Protein AF-A0A7C5ZLD1-F1 (afdb_monomer_lite)

pLDDT: mean 73.66, std 18.39, range [42.44, 95.56]

Str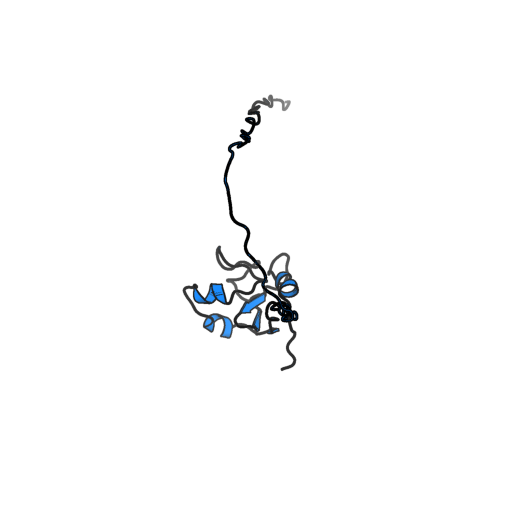ucture (mmCIF, N/CA/C/O backbone):
data_AF-A0A7C5ZLD1-F1
#
_entry.id   AF-A0A7C5ZLD1-F1
#
loop_
_atom_site.group_PDB
_atom_site.id
_atom_site.type_symbol
_atom_site.label_atom_id
_atom_site.label_alt_id
_atom_site.label_comp_id
_atom_site.label_asym_id
_atom_site.label_entity_id
_atom_site.label_seq_id
_atom_site.pdbx_PDB_ins_code
_atom_site.Cartn_x
_atom_site.Cartn_y
_atom_site.Cartn_z
_atom_site.occupancy
_atom_site.B_iso_or_equiv
_atom_site.auth_seq_id
_atom_site.auth_comp_id
_atom_site.auth_asym_id
_atom_site.auth_atom_id
_atom_site.pdbx_PDB_model_num
ATOM 1 N N . MET A 1 1 ? -21.144 -7.301 1.358 1.00 45.62 1 MET A N 1
ATOM 2 C CA . MET A 1 1 ? -20.015 -7.165 2.298 1.00 45.62 1 MET A CA 1
ATOM 3 C C . MET A 1 1 ? -19.941 -5.700 2.676 1.00 45.62 1 MET A C 1
ATOM 5 O O . MET A 1 1 ? -19.750 -4.887 1.787 1.00 45.62 1 MET A O 1
ATOM 9 N N . SER A 1 2 ? -20.190 -5.343 3.935 1.00 51.41 2 SER A N 1
ATOM 10 C CA . SER A 1 2 ? -19.986 -3.967 4.409 1.00 51.41 2 SER A CA 1
ATOM 11 C C . SER A 1 2 ? -18.504 -3.794 4.746 1.00 51.41 2 SER A C 1
ATOM 13 O O . SER A 1 2 ? -18.117 -3.870 5.908 1.00 51.41 2 SER A O 1
ATOM 15 N N . GLY A 1 3 ? -17.671 -3.699 3.707 1.00 73.75 3 GLY A N 1
ATOM 16 C CA . GLY A 1 3 ? -16.255 -3.352 3.824 1.00 73.75 3 GLY A CA 1
ATOM 17 C C . GLY A 1 3 ? -16.089 -1.841 3.985 1.00 73.75 3 GLY A C 1
ATOM 18 O O . GLY A 1 3 ? -16.940 -1.074 3.533 1.00 73.75 3 GLY A O 1
ATOM 19 N N . ARG A 1 4 ? -15.019 -1.404 4.658 1.00 90.81 4 ARG A N 1
ATOM 20 C CA . ARG A 1 4 ? -14.637 0.016 4.653 1.00 90.81 4 ARG A CA 1
ATOM 21 C C . ARG A 1 4 ? -14.160 0.389 3.251 1.00 90.81 4 ARG A C 1
ATOM 23 O O . ARG A 1 4 ? -13.476 -0.405 2.614 1.00 90.81 4 ARG A O 1
ATOM 30 N N . VAL A 1 5 ? -14.527 1.576 2.788 1.00 92.62 5 VAL A N 1
ATOM 31 C CA . VAL A 1 5 ? -14.004 2.140 1.541 1.00 92.62 5 VAL A CA 1
ATOM 32 C C . VAL A 1 5 ? -12.892 3.101 1.918 1.00 92.62 5 VAL A C 1
ATOM 34 O O . VAL A 1 5 ? -13.115 3.980 2.744 1.00 92.62 5 VAL A O 1
ATOM 37 N N . PHE A 1 6 ? -11.718 2.905 1.333 1.00 92.88 6 PHE A N 1
ATOM 38 C CA . PHE A 1 6 ? -10.546 3.741 1.546 1.00 92.88 6 PHE A CA 1
ATOM 39 C C . PHE A 1 6 ? -10.345 4.640 0.337 1.00 92.88 6 PHE A C 1
ATOM 41 O O . PHE A 1 6 ? -10.340 4.164 -0.798 1.00 92.88 6 PHE A O 1
ATOM 48 N N . THR A 1 7 ? -10.114 5.926 0.567 1.00 93.19 7 THR A N 1
ATOM 49 C CA . THR A 1 7 ? -9.597 6.811 -0.482 1.00 93.19 7 THR A CA 1
ATOM 50 C C . THR A 1 7 ? -8.090 6.596 -0.644 1.00 93.19 7 THR A C 1
ATOM 52 O O . THR A 1 7 ? -7.435 6.007 0.218 1.00 93.19 7 THR A O 1
ATOM 55 N N . VAL A 1 8 ? -7.496 7.101 -1.728 1.00 90.75 8 VAL A N 1
ATOM 56 C CA . VAL A 1 8 ? -6.031 7.057 -1.893 1.00 90.75 8 VAL A CA 1
ATOM 57 C C . VAL A 1 8 ? -5.319 7.856 -0.794 1.00 90.75 8 VAL A C 1
ATOM 59 O O . VAL A 1 8 ? -4.294 7.414 -0.280 1.00 90.75 8 VAL A O 1
ATOM 62 N N . ASP A 1 9 ? -5.885 8.991 -0.383 1.00 91.38 9 ASP A N 1
ATOM 63 C CA . ASP A 1 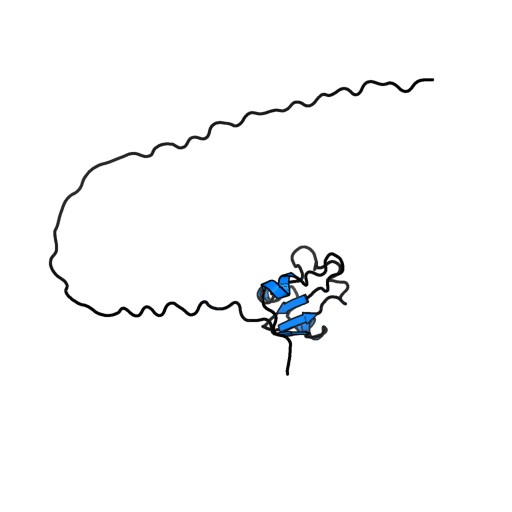9 ? -5.332 9.812 0.699 1.00 91.38 9 ASP A CA 1
ATOM 64 C C . ASP A 1 9 ? -5.426 9.120 2.059 1.00 91.38 9 ASP A C 1
ATOM 66 O O . ASP A 1 9 ? -4.523 9.242 2.888 1.00 91.38 9 ASP A O 1
ATOM 70 N N . GLU A 1 10 ? -6.501 8.370 2.292 1.00 92.56 10 GLU A N 1
ATOM 71 C CA . GLU A 1 10 ? -6.636 7.551 3.489 1.00 92.56 10 GLU A CA 1
ATOM 72 C C . GLU A 1 10 ? -5.648 6.379 3.460 1.00 92.56 10 GLU A C 1
ATOM 74 O O . GLU A 1 10 ? -4.950 6.144 4.445 1.00 92.56 10 GLU A O 1
ATOM 79 N N . LEU A 1 11 ? -5.520 5.692 2.320 1.00 93.69 11 LEU A N 1
ATOM 80 C CA . LEU A 1 11 ? -4.578 4.588 2.150 1.00 93.69 11 LEU A CA 1
ATOM 81 C C . LEU A 1 11 ? -3.134 5.029 2.438 1.00 93.69 11 LEU A C 1
ATOM 83 O O . LEU A 1 11 ? -2.422 4.313 3.139 1.00 93.69 11 LEU A O 1
ATOM 87 N N . ASN A 1 12 ? -2.730 6.227 1.998 1.00 92.94 12 ASN A N 1
ATOM 88 C CA . ASN A 1 12 ? -1.393 6.793 2.229 1.00 92.94 12 ASN A CA 1
ATOM 89 C C . ASN A 1 12 ? -1.003 6.900 3.717 1.00 92.94 12 ASN A C 1
ATOM 91 O O . ASN A 1 12 ? 0.186 6.958 4.025 1.00 92.94 12 ASN A O 1
ATOM 95 N N . GLN A 1 13 ? -1.967 6.923 4.643 1.00 93.12 13 GLN A N 1
ATOM 96 C CA . GLN A 1 13 ? -1.697 6.980 6.086 1.00 93.12 13 GLN A CA 1
ATOM 97 C C . GLN A 1 13 ? -1.285 5.620 6.668 1.00 93.12 13 GLN A C 1
ATOM 99 O O . GLN A 1 13 ? -0.693 5.559 7.745 1.00 93.12 13 GLN A O 1
ATOM 104 N N . TYR A 1 14 ? -1.570 4.529 5.958 1.00 94.19 14 TYR A N 1
ATOM 105 C CA . TYR A 1 14 ? -1.240 3.161 6.357 1.00 94.19 14 TYR A CA 1
ATOM 106 C C . TYR A 1 14 ? 0.064 2.710 5.699 1.00 94.19 14 TYR A C 1
ATOM 108 O O . TYR A 1 14 ? 0.135 1.706 4.983 1.00 94.19 14 TYR A O 1
ATOM 116 N N . ASP A 1 15 ? 1.113 3.492 5.930 1.00 92.38 15 ASP A N 1
ATOM 117 C CA . ASP A 1 15 ? 2.415 3.316 5.303 1.00 92.38 15 ASP A CA 1
ATOM 118 C C . ASP A 1 15 ? 3.334 2.349 6.056 1.00 92.38 15 ASP A C 1
ATOM 120 O O . ASP A 1 15 ? 4.458 2.145 5.618 1.00 92.38 15 ASP A O 1
ATOM 124 N N . GLY A 1 16 ? 2.906 1.751 7.173 1.00 90.62 16 GLY A N 1
ATOM 125 C CA . GLY A 1 16 ? 3.729 0.833 7.966 1.00 90.62 16 GLY A CA 1
ATOM 126 C C . GLY A 1 16 ? 4.879 1.482 8.748 1.00 90.62 16 GLY A C 1
ATOM 127 O O . GLY A 1 16 ? 5.720 0.761 9.299 1.00 90.62 16 GLY A O 1
ATOM 128 N N . ARG A 1 17 ? 4.973 2.819 8.777 1.00 88.31 17 ARG A N 1
ATOM 129 C CA . ARG A 1 17 ? 6.024 3.573 9.479 1.00 88.31 17 ARG A CA 1
ATOM 130 C C . ARG A 1 17 ? 5.518 4.077 10.821 1.00 88.31 17 ARG A C 1
ATOM 132 O O . ARG A 1 17 ? 4.325 4.162 11.067 1.00 88.31 17 ARG A O 1
ATOM 139 N N . ASN A 1 18 ? 6.440 4.401 11.727 1.00 86.19 18 ASN A N 1
ATOM 140 C CA . ASN A 1 18 ? 6.118 4.967 13.047 1.00 86.19 18 ASN A CA 1
ATOM 141 C C . ASN A 1 18 ? 5.110 4.136 13.875 1.00 86.19 18 ASN A C 1
ATOM 143 O O . ASN A 1 18 ? 4.407 4.678 14.721 1.00 86.19 18 ASN A O 1
ATOM 147 N N . GLY A 1 19 ? 5.040 2.820 13.641 1.00 83.31 19 GLY A N 1
ATOM 148 C CA . GLY A 1 19 ? 4.084 1.929 14.306 1.00 83.31 19 GLY A CA 1
ATOM 149 C C . GLY A 1 19 ? 2.693 1.877 13.665 1.00 83.31 19 GLY A C 1
ATOM 150 O O . GLY A 1 19 ? 1.831 1.173 14.186 1.00 83.31 19 GLY A O 1
ATOM 151 N N . ALA A 1 20 ? 2.469 2.573 12.546 1.00 88.75 20 ALA A N 1
ATOM 152 C CA . ALA A 1 20 ? 1.257 2.441 11.746 1.00 88.75 20 ALA A CA 1
ATOM 153 C C . ALA A 1 20 ? 1.159 1.050 11.099 1.00 88.75 20 ALA A C 1
ATOM 155 O O . ALA A 1 20 ? 2.162 0.366 10.878 1.00 88.75 20 ALA A O 1
ATOM 156 N N . SER A 1 21 ? -0.068 0.638 10.776 1.00 93.19 21 SER A N 1
ATOM 157 C CA . SER A 1 21 ? -0.313 -0.550 9.952 1.00 93.19 21 SER A CA 1
ATOM 158 C C . SER A 1 21 ? 0.122 -0.295 8.506 1.00 93.19 21 SER A C 1
ATOM 160 O O . SER A 1 21 ? 0.115 0.844 8.045 1.00 93.19 21 SER A O 1
ATOM 162 N N . ALA A 1 22 ? 0.531 -1.348 7.806 1.00 95.38 22 ALA A N 1
ATOM 163 C CA . ALA A 1 22 ? 0.975 -1.317 6.420 1.00 95.38 22 ALA A CA 1
ATOM 164 C C . ALA A 1 22 ? -0.116 -1.902 5.521 1.00 95.38 22 ALA A C 1
ATOM 166 O O . ALA A 1 22 ? -0.329 -3.117 5.530 1.00 95.38 22 ALA A O 1
ATOM 167 N N . TYR A 1 23 ? -0.785 -1.057 4.739 1.00 95.56 23 TYR A N 1
ATOM 168 C CA . TYR A 1 23 ? -1.817 -1.482 3.790 1.00 95.56 23 TYR A CA 1
ATOM 169 C C . TYR A 1 23 ? -1.373 -1.253 2.349 1.00 95.56 23 TYR A C 1
ATOM 171 O O . TYR A 1 23 ? -0.592 -0.350 2.067 1.00 95.56 23 TYR A O 1
ATOM 179 N N . VAL A 1 24 ? -1.869 -2.062 1.419 1.00 94.19 24 VAL A N 1
ATOM 180 C CA . VAL A 1 24 ? -1.615 -1.891 -0.018 1.00 94.19 24 VAL A CA 1
ATOM 181 C C . VAL A 1 24 ? -2.910 -2.027 -0.798 1.00 94.19 24 VAL A C 1
ATOM 183 O O . VAL A 1 24 ? -3.737 -2.888 -0.501 1.00 94.19 24 VAL A O 1
ATOM 186 N N . GLY A 1 25 ? -3.085 -1.170 -1.797 1.00 93.88 25 GLY A N 1
ATOM 187 C CA . GLY A 1 25 ? -4.173 -1.272 -2.757 1.00 93.88 25 GLY A CA 1
ATOM 188 C C . GLY A 1 25 ? -3.780 -2.196 -3.903 1.00 93.88 25 GLY A C 1
ATOM 189 O O . GLY A 1 25 ? -2.664 -2.096 -4.410 1.00 93.88 25 GLY A O 1
ATOM 190 N N . ALA A 1 26 ? -4.669 -3.095 -4.316 1.00 91.94 26 ALA A N 1
ATOM 191 C CA . ALA A 1 26 ? -4.516 -3.836 -5.562 1.00 91.94 26 ALA A CA 1
ATOM 192 C C . ALA A 1 26 ? -5.874 -4.270 -6.122 1.00 91.94 26 ALA A C 1
ATOM 194 O O . ALA A 1 26 ? -6.723 -4.774 -5.388 1.00 91.94 26 ALA A O 1
ATOM 195 N N . ALA A 1 27 ? -6.068 -4.109 -7.431 1.00 89.19 27 ALA A N 1
ATOM 196 C CA . ALA A 1 27 ? -7.278 -4.517 -8.146 1.00 89.19 27 ALA A CA 1
ATOM 197 C C . ALA A 1 27 ? -8.586 -4.006 -7.496 1.00 89.19 27 ALA A C 1
ATOM 199 O O . ALA A 1 27 ? -9.595 -4.704 -7.498 1.00 89.19 27 ALA A O 1
ATOM 200 N N . GLY A 1 28 ? -8.563 -2.797 -6.922 1.00 91.00 28 GLY A N 1
ATOM 201 C CA . GLY A 1 28 ? -9.724 -2.190 -6.258 1.00 91.00 28 GLY A CA 1
ATOM 202 C C . GLY A 1 28 ? -9.969 -2.641 -4.813 1.00 91.00 28 GLY A C 1
ATOM 203 O O . GLY A 1 28 ? -10.950 -2.215 -4.214 1.00 91.00 28 GLY A O 1
ATOM 204 N N . HIS A 1 29 ? -9.084 -3.445 -4.223 1.00 93.19 29 HIS A N 1
ATOM 205 C CA . HIS A 1 29 ? -9.169 -3.877 -2.825 1.00 93.19 29 HIS A CA 1
ATOM 206 C C . HIS A 1 29 ? -7.977 -3.382 -2.006 1.00 93.19 29 HIS A C 1
ATOM 208 O O . HIS A 1 29 ? -6.893 -3.159 -2.545 1.00 93.19 29 HIS A O 1
ATOM 214 N N . VAL A 1 30 ? -8.168 -3.246 -0.694 1.00 94.44 30 VAL A N 1
ATOM 215 C CA . VAL A 1 30 ? -7.117 -2.903 0.270 1.00 94.44 30 VAL A CA 1
ATOM 216 C C . VAL A 1 30 ? -6.758 -4.130 1.102 1.00 94.44 30 VAL A C 1
ATOM 218 O O . VAL A 1 30 ? -7.615 -4.725 1.760 1.00 94.44 30 VAL A O 1
ATOM 221 N N . TYR A 1 31 ? -5.477 -4.485 1.094 1.00 94.31 31 TYR A N 1
ATOM 222 C CA . TYR A 1 31 ? -4.918 -5.647 1.777 1.00 94.31 31 TYR A CA 1
ATOM 223 C C . TYR A 1 31 ? -4.048 -5.214 2.954 1.00 94.31 31 TYR A C 1
ATOM 225 O O . TYR A 1 31 ? -3.215 -4.315 2.813 1.00 94.31 31 TYR A O 1
ATOM 233 N N . ASP A 1 32 ? -4.193 -5.890 4.093 1.00 94.88 32 ASP A N 1
ATOM 234 C CA . ASP A 1 32 ? -3.330 -5.682 5.254 1.00 94.88 32 ASP A CA 1
ATOM 235 C C . ASP A 1 32 ? -2.089 -6.576 5.187 1.00 94.88 32 ASP A C 1
ATOM 237 O O . ASP A 1 32 ? -2.140 -7.793 5.373 1.00 94.88 32 ASP A O 1
ATOM 241 N N . VAL A 1 33 ? -0.947 -5.942 4.929 1.00 94.06 33 VAL A N 1
ATOM 242 C CA . VAL A 1 33 ? 0.364 -6.589 4.832 1.00 94.06 33 VAL A CA 1
ATOM 243 C C . VAL A 1 33 ? 1.217 -6.370 6.084 1.00 94.06 33 VAL A C 1
ATOM 245 O O . VAL A 1 33 ? 2.373 -6.791 6.109 1.00 94.06 33 VAL A O 1
ATOM 248 N N . SER A 1 34 ? 0.661 -5.785 7.153 1.00 91.94 34 SER A N 1
ATOM 249 C CA . SER A 1 34 ? 1.379 -5.462 8.399 1.00 91.94 34 SER A CA 1
ATOM 250 C C . SER A 1 34 ? 2.020 -6.684 9.056 1.00 91.94 34 SER A C 1
ATOM 252 O O . SER A 1 34 ? 3.093 -6.585 9.647 1.00 91.94 34 SER A O 1
ATOM 254 N N . GLY A 1 35 ? 1.379 -7.851 8.937 1.00 89.06 35 GLY A N 1
ATOM 255 C CA . GLY A 1 35 ? 1.894 -9.117 9.465 1.00 89.06 35 GLY A CA 1
ATOM 256 C C . GLY A 1 35 ? 3.009 -9.751 8.624 1.00 89.06 35 GLY A C 1
ATOM 257 O O . GLY A 1 35 ? 3.610 -10.738 9.046 1.00 89.06 35 GLY A O 1
ATOM 258 N N . SER A 1 36 ? 3.297 -9.221 7.432 1.00 88.94 36 SER A N 1
ATOM 259 C CA . SER A 1 36 ? 4.294 -9.794 6.531 1.00 88.94 36 SER A CA 1
ATOM 260 C C . SER A 1 36 ? 5.690 -9.265 6.839 1.00 88.94 36 SER A C 1
ATOM 262 O O . SER A 1 36 ? 5.951 -8.063 6.793 1.00 88.94 36 SER A O 1
ATOM 264 N N . TYR A 1 37 ? 6.636 -10.182 7.053 1.00 86.56 37 TYR A N 1
ATOM 265 C CA . TYR A 1 37 ? 8.052 -9.841 7.231 1.00 86.56 37 TYR A CA 1
ATOM 266 C C . TYR A 1 37 ? 8.603 -8.993 6.070 1.00 86.56 37 TYR A C 1
ATOM 268 O O . TYR A 1 37 ? 9.415 -8.095 6.282 1.00 86.56 37 TYR A O 1
ATOM 276 N N . HIS A 1 38 ? 8.109 -9.231 4.853 1.00 86.81 38 HIS A N 1
ATOM 277 C CA . HIS A 1 38 ? 8.541 -8.538 3.640 1.00 86.81 38 HIS A CA 1
ATOM 278 C C . HIS A 1 38 ? 8.067 -7.082 3.542 1.00 86.81 38 HIS A C 1
ATOM 280 O O . HIS A 1 38 ? 8.490 -6.398 2.615 1.00 86.81 38 HIS A O 1
ATOM 286 N N . TRP A 1 39 ? 7.188 -6.639 4.445 1.00 89.31 39 TRP A N 1
ATOM 287 C CA . TRP A 1 39 ? 6.603 -5.294 4.484 1.00 89.31 39 TRP A CA 1
ATOM 288 C C . TRP A 1 39 ? 6.957 -4.536 5.769 1.00 89.31 39 TRP A C 1
ATOM 290 O O . TRP A 1 39 ? 6.384 -3.486 6.065 1.00 89.31 39 TRP A O 1
ATOM 300 N N . ARG A 1 40 ? 7.914 -5.049 6.552 1.00 86.50 40 ARG A N 1
ATOM 301 C CA . ARG A 1 40 ? 8.313 -4.447 7.826 1.00 86.50 40 ARG A CA 1
ATOM 302 C C . ARG A 1 40 ? 8.802 -3.011 7.622 1.00 86.50 40 ARG A C 1
ATOM 304 O O . ARG A 1 40 ? 9.694 -2.752 6.818 1.00 86.50 40 ARG A O 1
ATOM 311 N N . GLY A 1 41 ? 8.230 -2.080 8.385 1.00 84.81 41 GLY A N 1
ATOM 312 C CA . GLY A 1 41 ? 8.537 -0.653 8.257 1.00 84.81 41 GLY A CA 1
ATOM 313 C C . GLY A 1 41 ? 7.984 -0.024 6.977 1.00 84.81 41 GLY A C 1
ATOM 314 O O . GLY A 1 41 ? 8.494 1.009 6.541 1.00 84.81 41 GLY A O 1
ATOM 315 N N . GLY A 1 42 ? 7.001 -0.667 6.338 1.00 85.50 42 GLY A N 1
ATOM 316 C CA . GLY A 1 42 ? 6.317 -0.083 5.194 1.00 85.50 42 GLY A CA 1
ATOM 317 C C . GLY A 1 42 ? 7.041 -0.192 3.870 1.00 85.50 42 GLY A C 1
ATOM 318 O O . GLY A 1 42 ? 6.674 0.493 2.919 1.00 85.50 42 GLY A O 1
ATOM 319 N N . ARG A 1 43 ? 8.116 -0.979 3.801 1.00 84.75 43 ARG A N 1
ATOM 320 C CA . ARG A 1 43 ? 8.933 -1.117 2.597 1.00 84.75 43 ARG A CA 1
ATOM 321 C C . ARG A 1 43 ? 8.966 -2.564 2.167 1.00 84.75 43 ARG A C 1
ATOM 323 O O . ARG A 1 43 ? 9.265 -3.443 2.970 1.00 84.75 43 ARG A O 1
ATOM 330 N N . HIS A 1 44 ? 8.722 -2.772 0.884 1.00 80.12 44 HIS A N 1
ATOM 331 C CA . HIS A 1 44 ? 8.890 -4.050 0.230 1.00 80.12 44 HIS A CA 1
ATOM 332 C C . HIS A 1 44 ? 10.015 -3.934 -0.796 1.00 80.12 44 HIS A C 1
ATOM 334 O O . HIS A 1 44 ? 9.914 -3.229 -1.806 1.00 80.12 44 HIS A O 1
ATOM 340 N N . HIS A 1 45 ? 11.135 -4.585 -0.473 1.00 81.94 45 HIS A N 1
ATOM 341 C CA . HIS A 1 45 ? 12.417 -4.427 -1.158 1.00 81.94 45 HIS A CA 1
ATOM 342 C C . HIS A 1 45 ? 12.864 -2.950 -1.237 1.00 81.94 45 HIS A C 1
ATOM 344 O O . HIS A 1 45 ? 12.855 -2.230 -0.236 1.00 81.94 45 HIS A O 1
ATOM 350 N N . VAL A 1 46 ? 13.324 -2.506 -2.412 1.00 74.19 46 VAL A N 1
ATOM 351 C CA . VAL A 1 46 ? 13.802 -1.134 -2.652 1.00 74.19 46 VAL A CA 1
ATOM 352 C C . VAL A 1 46 ? 12.707 -0.255 -3.262 1.00 74.19 46 VAL A C 1
ATOM 354 O O . VAL A 1 46 ? 12.689 0.947 -3.008 1.00 74.19 46 VAL A O 1
ATOM 357 N N . LEU A 1 47 ? 11.798 -0.856 -4.037 1.00 81.75 47 LEU A N 1
ATOM 358 C CA . LEU A 1 47 ? 10.947 -0.156 -5.002 1.00 81.75 47 LEU A CA 1
ATOM 359 C C . LEU A 1 47 ? 9.530 0.134 -4.501 1.00 81.75 47 LEU A C 1
ATOM 361 O O . LEU A 1 47 ? 8.903 1.071 -4.990 1.00 81.75 47 LEU A O 1
ATOM 365 N N . HIS A 1 48 ? 9.023 -0.646 -3.544 1.00 86.19 48 HIS A N 1
ATOM 366 C CA . HIS A 1 48 ? 7.617 -0.581 -3.157 1.00 86.19 48 HIS A CA 1
ATOM 367 C C . HIS A 1 48 ? 7.461 -0.137 -1.709 1.00 86.19 48 HIS A C 1
ATOM 369 O O . HIS A 1 48 ? 8.241 -0.504 -0.824 1.00 86.19 48 HIS A O 1
ATOM 375 N N . VAL A 1 49 ? 6.436 0.675 -1.481 1.00 90.75 49 VAL A N 1
ATOM 376 C CA . VAL A 1 49 ? 6.071 1.184 -0.162 1.00 90.75 49 VAL A CA 1
ATOM 377 C C . VAL A 1 49 ? 4.594 0.929 0.085 1.00 90.75 49 VAL A C 1
ATOM 379 O O . VAL A 1 49 ? 3.804 0.923 -0.860 1.00 90.75 49 VAL A O 1
ATOM 382 N N . ALA A 1 50 ? 4.250 0.683 1.346 1.00 92.69 50 ALA A N 1
ATOM 383 C CA . ALA A 1 50 ? 2.866 0.584 1.775 1.00 92.69 50 ALA A CA 1
ATOM 384 C C . ALA A 1 50 ? 2.177 1.956 1.679 1.00 92.69 50 ALA A C 1
ATOM 386 O O . ALA A 1 50 ? 2.817 2.987 1.465 1.00 92.69 50 ALA A O 1
ATOM 387 N N . GLY A 1 51 ? 0.858 1.940 1.795 1.00 93.56 51 GLY A N 1
ATOM 388 C CA . GLY A 1 51 ? -0.021 3.087 1.650 1.00 93.56 51 GLY A CA 1
ATOM 389 C C . GLY A 1 51 ? -0.322 3.474 0.203 1.00 93.56 51 GLY A C 1
ATOM 390 O O . GLY A 1 51 ? -0.844 4.551 -0.041 1.00 93.56 51 GLY A O 1
ATOM 391 N N . ARG A 1 52 ? -0.011 2.624 -0.782 1.00 92.75 52 ARG A N 1
ATOM 392 C CA . ARG A 1 52 ? -0.207 2.931 -2.209 1.00 92.75 52 ARG A CA 1
ATOM 393 C C . ARG A 1 52 ? -0.997 1.848 -2.925 1.00 92.75 52 ARG A C 1
ATOM 395 O O . ARG A 1 52 ? -0.991 0.688 -2.513 1.00 92.75 52 ARG A O 1
ATOM 402 N N . ASP A 1 53 ? -1.634 2.237 -4.024 1.00 93.00 53 ASP A N 1
ATOM 403 C CA . ASP A 1 53 ? -2.116 1.292 -5.027 1.00 93.00 53 ASP A CA 1
ATOM 404 C C . ASP A 1 53 ? -0.920 0.753 -5.820 1.00 93.00 53 ASP A C 1
ATOM 406 O O . ASP A 1 53 ? -0.165 1.525 -6.411 1.00 93.00 53 ASP A O 1
ATOM 410 N N . LEU A 1 54 ? -0.741 -0.565 -5.778 1.00 91.69 54 LEU A N 1
ATOM 411 C CA . LEU A 1 54 ? 0.335 -1.306 -6.425 1.00 91.69 54 LEU A CA 1
ATOM 412 C C . LEU A 1 54 ? -0.188 -2.208 -7.546 1.00 91.69 54 LEU A C 1
ATOM 414 O O . LEU A 1 54 ? 0.520 -3.115 -7.982 1.00 91.69 54 LEU A O 1
ATOM 418 N N . THR A 1 55 ? -1.422 -1.988 -8.017 1.00 90.19 55 THR A N 1
ATOM 419 C CA . THR A 1 55 ? -2.040 -2.793 -9.081 1.00 90.19 55 THR A CA 1
ATOM 420 C C . THR A 1 55 ? -1.121 -2.916 -10.300 1.00 90.19 55 THR A C 1
ATOM 422 O O . THR A 1 55 ? -0.891 -4.020 -10.784 1.00 90.19 55 THR A O 1
ATOM 425 N N . ARG A 1 56 ? -0.534 -1.805 -10.765 1.00 88.00 56 ARG A N 1
ATOM 426 C CA . ARG A 1 56 ? 0.345 -1.787 -11.951 1.00 88.00 56 ARG A CA 1
ATOM 427 C C . ARG A 1 56 ? 1.737 -2.341 -11.665 1.00 88.00 56 ARG A C 1
ATOM 429 O O . ARG A 1 56 ? 2.395 -2.890 -12.543 1.00 88.00 56 ARG A O 1
ATOM 436 N N . GLU A 1 57 ? 2.219 -2.158 -10.446 1.00 87.75 57 GLU A N 1
ATOM 437 C CA . GLU A 1 57 ? 3.512 -2.644 -9.988 1.00 87.75 57 GLU A CA 1
ATOM 438 C C . GLU A 1 57 ? 3.514 -4.172 -9.877 1.00 87.75 57 GLU A C 1
ATOM 440 O O . GLU A 1 57 ? 4.501 -4.805 -10.249 1.00 87.75 57 GLU A O 1
ATOM 445 N N . LEU A 1 58 ? 2.395 -4.766 -9.451 1.00 86.38 58 LEU A N 1
ATOM 446 C CA . LEU A 1 58 ? 2.209 -6.217 -9.387 1.00 86.38 58 LEU A CA 1
ATOM 447 C C . LEU A 1 58 ? 2.243 -6.878 -10.768 1.00 86.38 58 LEU A C 1
ATOM 449 O O . LEU A 1 58 ? 2.764 -7.980 -10.888 1.00 86.38 58 LEU A O 1
ATOM 453 N N . GLU A 1 59 ? 1.775 -6.203 -11.822 1.00 84.19 59 GLU A N 1
ATOM 454 C CA . GLU A 1 59 ? 1.874 -6.712 -13.202 1.00 84.19 59 GLU A CA 1
ATOM 455 C C . GLU A 1 59 ? 3.327 -6.861 -13.679 1.00 84.19 59 GLU A C 1
ATOM 457 O O . GLU A 1 59 ? 3.615 -7.637 -14.588 1.00 84.19 59 GLU A O 1
ATOM 462 N N . ARG A 1 60 ? 4.251 -6.096 -13.086 1.00 83.00 60 ARG A N 1
ATOM 463 C CA . ARG A 1 60 ? 5.676 -6.062 -13.457 1.00 83.00 60 ARG A CA 1
ATOM 464 C C . ARG A 1 60 ? 6.564 -6.820 -12.475 1.00 83.00 60 ARG A C 1
ATOM 466 O O . ARG A 1 60 ? 7.777 -6.886 -12.678 1.00 83.00 60 ARG A O 1
ATOM 473 N N . ALA A 1 61 ? 5.986 -7.347 -11.402 1.00 83.06 61 ALA A N 1
ATOM 474 C CA . ALA A 1 61 ? 6.708 -8.090 -10.389 1.00 83.06 61 ALA A CA 1
ATOM 475 C C . ALA A 1 61 ? 7.019 -9.520 -10.879 1.00 83.06 61 ALA A C 1
ATOM 477 O O . ALA A 1 61 ? 6.303 -10.069 -11.716 1.00 83.06 61 ALA A O 1
ATOM 478 N N . PRO A 1 62 ? 8.059 -10.177 -10.333 1.00 81.75 62 PRO A N 1
ATOM 479 C CA . PRO A 1 62 ? 8.355 -11.586 -10.622 1.00 81.75 62 PRO A CA 1
ATOM 480 C C . PRO A 1 62 ? 7.287 -12.563 -10.083 1.00 81.75 62 PRO A C 1
ATOM 482 O O . PRO A 1 62 ? 7.443 -13.776 -10.205 1.00 81.75 62 PRO A O 1
ATOM 485 N N . HIS A 1 63 ? 6.224 -12.046 -9.463 1.00 82.88 63 HIS A N 1
ATOM 486 C CA . HIS A 1 63 ? 5.060 -12.766 -8.960 1.00 82.88 63 HIS A CA 1
ATOM 487 C C . HIS A 1 63 ? 3.797 -11.921 -9.187 1.00 82.88 63 HIS A C 1
ATOM 489 O O . HIS A 1 63 ? 3.852 -10.696 -9.095 1.00 82.88 63 HIS A O 1
ATOM 495 N N . GLY A 1 64 ? 2.658 -12.565 -9.437 1.00 78.25 64 GLY A N 1
ATOM 496 C CA . GLY A 1 64 ? 1.385 -11.879 -9.642 1.00 78.25 64 GLY A CA 1
ATOM 497 C C . GLY A 1 64 ? 0.650 -11.552 -8.342 1.00 78.25 64 GLY A C 1
ATOM 498 O O . GLY A 1 64 ? 1.169 -11.705 -7.232 1.00 78.25 64 GLY A O 1
ATOM 499 N N . ALA A 1 65 ? -0.602 -11.115 -8.486 1.00 82.31 65 ALA A N 1
ATOM 500 C CA . ALA A 1 65 ? -1.492 -10.805 -7.369 1.00 82.31 65 ALA A CA 1
ATOM 501 C C . ALA A 1 65 ? -1.860 -12.036 -6.513 1.00 82.31 65 ALA A C 1
ATOM 503 O O . ALA A 1 65 ? -2.441 -11.869 -5.442 1.00 82.31 65 ALA A O 1
ATOM 504 N N . GLU A 1 66 ? -1.492 -13.266 -6.908 1.00 85.88 66 GLU A N 1
ATOM 505 C CA . GLU A 1 66 ? -1.779 -14.471 -6.116 1.00 85.88 66 GLU A CA 1
ATOM 506 C C . GLU A 1 66 ? -1.158 -14.415 -4.713 1.00 85.88 66 GLU A C 1
ATOM 508 O O . GLU A 1 66 ? -1.687 -15.006 -3.769 1.00 85.88 66 GLU A O 1
ATOM 513 N N . VAL A 1 67 ? -0.052 -13.680 -4.548 1.00 85.56 67 VAL A N 1
ATOM 514 C CA . VAL A 1 67 ? 0.584 -13.483 -3.236 1.00 85.56 67 VAL A CA 1
ATOM 515 C C . VAL A 1 67 ? -0.301 -12.687 -2.275 1.00 85.56 67 VAL A C 1
ATOM 517 O O . VAL A 1 67 ? -0.244 -12.924 -1.068 1.00 85.56 67 VAL A O 1
ATOM 520 N N . LEU A 1 68 ? -1.155 -11.797 -2.796 1.00 85.75 68 LEU A N 1
ATOM 521 C CA . LEU A 1 68 ? -2.095 -11.012 -1.996 1.00 85.75 68 LEU A CA 1
ATOM 522 C C . LEU A 1 68 ? -3.286 -11.841 -1.510 1.00 85.75 68 LEU A C 1
ATOM 524 O O . LEU A 1 68 ? -3.867 -11.528 -0.479 1.00 85.75 68 LEU A O 1
ATOM 528 N N . GLY A 1 69 ? -3.590 -12.967 -2.162 1.00 86.19 69 GLY A N 1
ATOM 529 C CA . GLY A 1 69 ? -4.626 -13.897 -1.697 1.00 86.19 69 GLY A CA 1
ATOM 530 C C . GLY A 1 69 ? -4.315 -14.561 -0.347 1.00 86.19 69 GLY A C 1
ATOM 531 O O . GLY A 1 69 ? -5.174 -15.228 0.222 1.00 86.19 69 GLY A O 1
ATOM 532 N N . ARG A 1 70 ? -3.089 -14.403 0.172 1.00 88.12 70 ARG A N 1
ATOM 533 C CA . ARG A 1 70 ? -2.652 -14.943 1.470 1.00 88.12 70 ARG A CA 1
ATOM 534 C C . ARG A 1 70 ? -2.779 -13.947 2.621 1.00 88.12 70 ARG A C 1
ATOM 536 O O . ARG A 1 70 ? -2.537 -14.331 3.764 1.00 88.12 70 ARG A O 1
ATOM 543 N N . VAL A 1 71 ? -3.101 -12.689 2.329 1.00 90.75 71 VAL A N 1
ATOM 544 C CA . VAL A 1 71 ? -3.245 -11.625 3.328 1.00 90.75 71 VAL A CA 1
ATOM 545 C C . VAL A 1 71 ? -4.705 -11.170 3.423 1.00 90.75 71 VAL A C 1
ATOM 547 O O . VAL A 1 71 ? -5.452 -11.292 2.451 1.00 90.75 71 VAL A O 1
ATOM 550 N N . PRO A 1 72 ? -5.152 -10.690 4.595 1.00 92.38 72 PRO A N 1
ATOM 551 C CA . PRO A 1 72 ? -6.540 -10.295 4.788 1.00 92.38 72 PRO A CA 1
ATOM 552 C C . PRO A 1 72 ? -6.894 -9.025 4.002 1.00 92.38 72 PRO A C 1
ATOM 554 O O . PRO A 1 72 ? -6.133 -8.058 3.972 1.00 92.38 72 PRO A O 1
ATOM 557 N N . ILE A 1 73 ? -8.091 -9.020 3.410 1.00 94.25 73 ILE A N 1
ATOM 558 C CA . ILE A 1 73 ? -8.704 -7.833 2.802 1.00 94.25 73 ILE A CA 1
ATOM 559 C C . ILE A 1 73 ? -9.388 -7.032 3.912 1.00 94.25 73 ILE A C 1
ATOM 561 O O . ILE A 1 73 ? -10.226 -7.567 4.640 1.00 94.25 73 ILE A O 1
ATOM 565 N N . VAL A 1 74 ? -9.038 -5.753 4.039 1.00 94.00 74 VAL A N 1
ATOM 566 C CA . VAL A 1 74 ? -9.596 -4.845 5.059 1.00 94.00 74 VAL A CA 1
ATOM 567 C C . VAL A 1 74 ? -10.677 -3.916 4.509 1.00 94.00 74 VAL A C 1
ATOM 569 O O . VAL A 1 74 ? -11.430 -3.321 5.285 1.00 94.00 74 VAL A O 1
ATOM 572 N N . GLY A 1 75 ? -10.784 -3.814 3.185 1.00 93.38 75 GLY A N 1
ATOM 573 C CA . GLY A 1 75 ? -11.792 -3.005 2.519 1.00 93.38 75 GLY A CA 1
ATOM 574 C C . GLY A 1 75 ? -11.561 -2.866 1.022 1.00 93.38 75 GLY A C 1
ATOM 575 O O . GLY A 1 75 ? -10.736 -3.570 0.440 1.00 93.38 75 GLY A O 1
ATOM 576 N N . ASP A 1 76 ? -12.286 -1.927 0.429 1.00 93.94 76 ASP A N 1
ATOM 577 C CA . ASP A 1 76 ? -12.223 -1.605 -0.992 1.00 93.94 76 ASP A CA 1
ATOM 578 C C . ASP A 1 76 ? -11.509 -0.267 -1.196 1.00 93.94 76 ASP A C 1
ATOM 580 O O . ASP A 1 76 ? -11.621 0.643 -0.372 1.00 93.94 76 ASP A O 1
ATOM 584 N N . LEU A 1 77 ? -10.749 -0.153 -2.282 1.00 92.62 77 LEU A N 1
ATOM 585 C CA . LEU A 1 77 ? -10.081 1.082 -2.671 1.00 92.62 77 LEU A CA 1
ATOM 586 C C . LEU A 1 77 ? -11.016 1.874 -3.583 1.00 92.62 77 LEU A C 1
ATOM 588 O O . LEU A 1 77 ? -11.452 1.369 -4.620 1.00 92.62 77 LEU A O 1
ATOM 592 N N . GLU A 1 78 ? -11.301 3.120 -3.216 1.00 89.69 78 GLU A N 1
ATOM 593 C CA . GLU A 1 78 ? -12.058 4.018 -4.075 1.00 89.69 78 GLU A CA 1
ATOM 594 C C . GLU A 1 78 ? -11.294 4.200 -5.396 1.00 89.69 78 GLU A C 1
ATOM 596 O O . GLU A 1 78 ? -10.112 4.568 -5.381 1.00 89.69 78 GLU A O 1
ATOM 601 N N . PRO A 1 79 ? -11.930 3.944 -6.553 1.00 74.81 79 PRO A N 1
ATOM 602 C CA . PRO A 1 79 ? -11.301 4.229 -7.828 1.00 74.81 79 PRO A CA 1
ATOM 603 C C . PRO A 1 79 ? -10.992 5.723 -7.868 1.00 74.81 79 PRO A C 1
ATOM 605 O O . PRO A 1 79 ? -11.895 6.532 -7.654 1.00 74.81 79 PRO A O 1
ATOM 608 N N . LEU A 1 80 ? -9.725 6.075 -8.136 1.00 66.06 80 LEU A N 1
ATOM 609 C CA . LEU A 1 80 ? -9.289 7.451 -8.385 1.00 66.06 80 LEU A CA 1
ATOM 610 C C . LEU A 1 80 ? -10.362 8.133 -9.222 1.00 66.06 80 LEU A C 1
ATOM 612 O O . LEU A 1 80 ? -10.556 7.735 -10.374 1.00 66.06 80 LEU A O 1
ATOM 616 N N . GLN A 1 81 ? -11.102 9.071 -8.624 1.00 52.34 81 GLN A N 1
ATOM 617 C CA . GLN A 1 81 ? -12.268 9.643 -9.272 1.00 52.34 81 GLN A CA 1
ATOM 618 C C . GLN A 1 81 ? -11.847 10.136 -10.654 1.00 52.34 81 GLN A C 1
ATOM 620 O O . GLN A 1 81 ? -11.080 11.092 -10.791 1.00 52.34 81 GLN A O 1
ATOM 625 N N . SER A 1 82 ? -12.328 9.456 -11.698 1.00 48.38 82 SER A N 1
ATOM 626 C CA . SER A 1 82 ? -12.403 10.051 -13.019 1.00 48.38 82 SER A CA 1
ATOM 627 C C . SER A 1 82 ? -13.249 11.287 -12.789 1.00 48.38 82 SER A C 1
ATOM 629 O O . SER A 1 82 ? -14.439 11.164 -12.501 1.00 48.38 82 SER A O 1
ATOM 631 N N . LYS A 1 83 ? -12.614 12.469 -12.783 1.00 46.72 83 LYS A N 1
ATOM 632 C CA . LYS A 1 83 ? -13.334 13.743 -12.776 1.00 46.72 83 LYS A CA 1
ATOM 633 C C . LYS A 1 83 ? -14.515 13.557 -13.726 1.00 46.72 83 LYS A C 1
ATOM 635 O O . LYS A 1 83 ? -14.244 13.153 -14.862 1.00 46.72 83 LYS A O 1
ATOM 640 N N . PRO A 1 84 ? -15.776 13.770 -13.301 1.00 47.31 84 PRO A N 1
ATOM 641 C CA . PRO A 1 84 ? -16.883 13.680 -14.233 1.00 47.31 84 PRO A CA 1
ATOM 642 C C . PRO A 1 84 ? -16.523 14.633 -15.360 1.00 47.31 84 PRO A C 1
ATOM 644 O O . PRO A 1 84 ? -16.303 15.823 -15.116 1.00 47.31 84 PRO A O 1
ATOM 647 N N . GLY A 1 85 ? -16.302 14.059 -16.545 1.00 47.56 85 GLY A N 1
ATOM 648 C CA . GLY A 1 85 ? -15.891 14.812 -17.712 1.00 47.56 85 GLY A CA 1
ATOM 649 C C . GLY A 1 85 ? -16.823 16.001 -17.815 1.00 47.56 85 GLY A C 1
ATOM 650 O O . GLY A 1 85 ? -18.044 15.832 -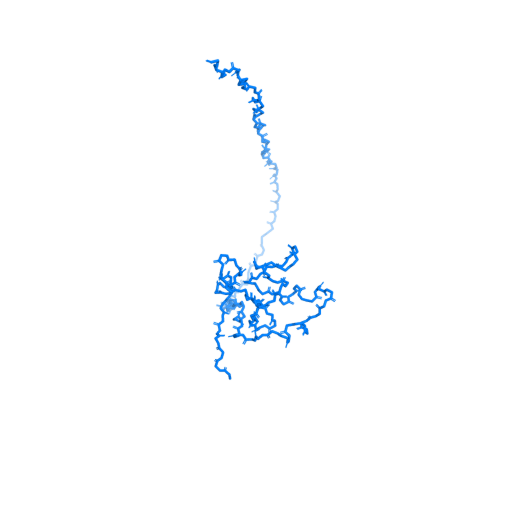17.734 1.00 47.56 85 GLY A O 1
ATOM 651 N N . ILE A 1 86 ? -16.240 17.194 -17.905 1.00 58.16 86 ILE A N 1
ATOM 652 C CA . ILE A 1 86 ? -16.957 18.378 -18.356 1.00 58.16 86 ILE A CA 1
ATOM 653 C C . ILE A 1 86 ? -17.687 17.911 -19.613 1.00 58.16 86 ILE A C 1
ATOM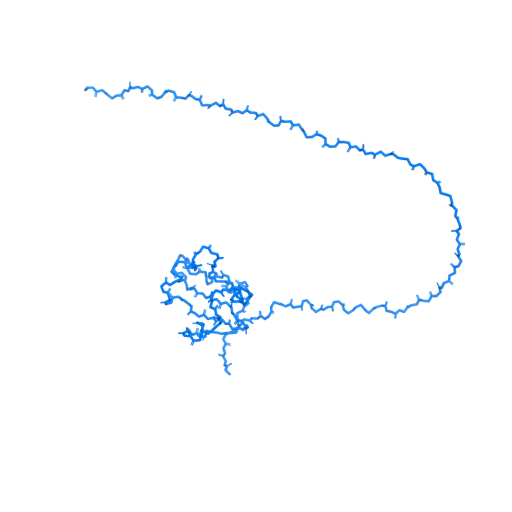 655 O O . ILE A 1 86 ? -17.058 17.552 -20.604 1.00 58.16 86 ILE A O 1
ATOM 659 N N . ARG A 1 87 ? -19.009 17.741 -19.522 1.00 54.84 87 ARG A N 1
ATOM 660 C CA . ARG A 1 87 ? -19.816 17.463 -20.700 1.00 54.84 87 ARG A CA 1
ATOM 661 C C . ARG A 1 87 ? -19.806 18.792 -21.419 1.00 54.84 87 ARG A C 1
ATOM 663 O O . ARG A 1 87 ? -20.514 19.690 -20.966 1.00 54.84 87 ARG A O 1
ATOM 670 N N . ASP A 1 88 ? -18.967 18.906 -22.442 1.00 52.91 88 ASP A N 1
ATOM 671 C CA . ASP A 1 88 ? -18.990 19.992 -23.411 1.00 52.91 88 ASP A CA 1
ATOM 672 C C . ASP A 1 88 ? -20.428 20.101 -23.952 1.00 52.91 88 ASP A C 1
ATOM 674 O O . ASP A 1 88 ? -20.822 19.430 -24.901 1.00 52.91 88 ASP A O 1
ATOM 678 N N . HIS A 1 89 ? -21.262 20.876 -23.261 1.00 54.66 89 HIS A N 1
ATOM 679 C CA . HIS A 1 89 ? -22.572 21.313 -23.712 1.00 54.66 89 HIS A CA 1
ATOM 680 C C . HIS A 1 89 ? -22.387 22.735 -24.210 1.00 54.66 89 HIS A C 1
ATOM 682 O O . HIS A 1 89 ? -22.772 23.679 -23.532 1.00 54.66 89 HIS A O 1
ATOM 688 N N . ASP A 1 90 ? -21.761 22.865 -25.373 1.00 47.09 90 ASP A N 1
ATOM 689 C CA . ASP A 1 90 ? -22.105 23.938 -26.298 1.00 47.09 90 ASP A CA 1
ATOM 690 C C . ASP A 1 90 ? -21.732 23.508 -27.719 1.00 47.09 90 ASP A C 1
ATOM 692 O O . ASP A 1 90 ? -20.721 23.887 -28.302 1.00 47.09 90 ASP A O 1
ATOM 696 N N . ALA A 1 91 ? -22.551 22.610 -28.259 1.00 58.12 91 ALA A N 1
ATOM 697 C CA . ALA A 1 91 ? -22.749 22.539 -29.692 1.00 58.12 91 ALA A CA 1
ATOM 698 C C . ALA A 1 91 ? -23.981 23.399 -29.996 1.00 58.12 91 ALA A C 1
ATOM 700 O O . ALA A 1 91 ? -25.102 22.969 -29.719 1.00 58.12 91 ALA A O 1
ATOM 701 N N . GLY A 1 92 ? -23.781 24.598 -30.553 1.00 53.22 92 GLY A N 1
ATOM 702 C CA . GLY A 1 92 ? -24.893 25.384 -31.086 1.00 53.22 92 GLY A CA 1
ATOM 703 C C . GLY A 1 92 ? -24.600 26.844 -31.423 1.00 53.22 92 GLY A C 1
ATOM 704 O O . GLY A 1 92 ? -24.955 27.715 -30.641 1.00 53.22 92 GLY A O 1
ATOM 705 N N . SER A 1 93 ? -24.036 27.092 -32.612 1.00 49.88 93 SER A N 1
ATOM 706 C CA . SER A 1 93 ? -24.447 28.124 -33.597 1.00 49.88 93 SER A CA 1
ATOM 707 C C . SER A 1 93 ? -23.239 28.527 -34.446 1.00 49.88 93 SER A C 1
ATOM 709 O O . SER A 1 93 ? -22.228 28.970 -33.923 1.00 49.88 93 SER A O 1
ATOM 711 N N . ASP A 1 94 ? -23.201 28.174 -35.726 1.00 51.00 94 ASP A N 1
ATOM 712 C CA . ASP A 1 94 ? -23.894 28.860 -36.828 1.00 51.00 94 ASP A CA 1
ATOM 713 C C . ASP A 1 94 ? -23.022 29.976 -37.430 1.00 51.00 94 ASP A C 1
ATOM 715 O O . ASP A 1 94 ? -22.433 30.789 -36.727 1.00 51.00 94 ASP A O 1
ATOM 719 N N . LEU A 1 95 ? -23.005 29.981 -38.764 1.00 57.12 95 LEU A N 1
ATOM 720 C CA . LEU A 1 95 ? -22.426 30.962 -39.687 1.00 57.12 95 LEU A CA 1
ATOM 721 C C . LEU A 1 95 ? -20.908 30.924 -39.912 1.00 57.12 95 LEU A C 1
ATOM 723 O O . LEU A 1 95 ? -20.102 31.533 -39.215 1.00 57.12 95 LEU A O 1
ATOM 727 N N . GLY A 1 96 ? -20.539 30.297 -41.031 1.00 51.56 96 GLY A N 1
ATOM 728 C CA . GLY A 1 96 ? -19.375 30.739 -41.785 1.00 51.56 96 GLY A CA 1
ATOM 729 C C . GLY A 1 96 ? -19.650 32.072 -42.486 1.00 51.56 96 GLY A C 1
ATOM 730 O O . GLY A 1 96 ? -20.747 32.285 -42.999 1.00 51.56 96 GLY A O 1
ATOM 731 N N . CYS A 1 97 ? -18.632 32.925 -42.572 1.00 46.78 97 CYS A N 1
ATOM 732 C CA . CYS A 1 97 ? -18.470 33.863 -43.676 1.00 46.78 97 CYS A CA 1
ATOM 733 C C . CYS A 1 97 ? -16.991 34.258 -43.860 1.00 46.78 97 CYS A C 1
ATOM 735 O O . CYS A 1 97 ? -16.273 34.550 -42.911 1.00 46.78 97 CYS A O 1
ATOM 737 N N . ASP A 1 98 ? -16.589 34.187 -45.128 1.00 46.00 98 ASP A N 1
ATOM 738 C CA . ASP A 1 98 ? -15.606 34.994 -45.850 1.00 46.00 98 ASP A CA 1
ATOM 739 C C . ASP A 1 98 ? -14.146 35.103 -45.381 1.00 46.00 98 ASP A C 1
ATOM 741 O O . ASP A 1 98 ? -13.783 35.637 -44.336 1.00 46.00 98 ASP A O 1
ATOM 745 N N . GLY A 1 99 ? -13.273 34.647 -46.282 1.00 50.16 99 GLY A N 1
ATOM 746 C CA . GLY A 1 99 ? -11.835 34.800 -46.179 1.00 50.16 99 GLY A CA 1
ATOM 747 C C . GLY A 1 99 ? -11.355 36.245 -46.267 1.00 50.16 99 GLY A C 1
ATOM 748 O O . GLY A 1 99 ? -11.918 37.090 -46.957 1.00 50.16 99 GLY A O 1
ATOM 749 N N . ALA A 1 100 ? -10.195 36.468 -45.664 1.00 59.59 100 ALA A N 1
ATOM 750 C CA . ALA A 1 100 ? -9.289 37.532 -46.043 1.00 59.59 100 ALA A CA 1
ATOM 751 C C . ALA A 1 100 ? -7.884 36.942 -46.147 1.00 59.59 100 ALA A C 1
ATOM 753 O O . ALA A 1 100 ? -7.415 36.198 -45.286 1.00 59.59 100 ALA A O 1
ATOM 754 N N . LYS A 1 101 ? -7.273 37.235 -47.288 1.00 53.44 101 LYS A N 1
ATOM 755 C CA . LYS A 1 101 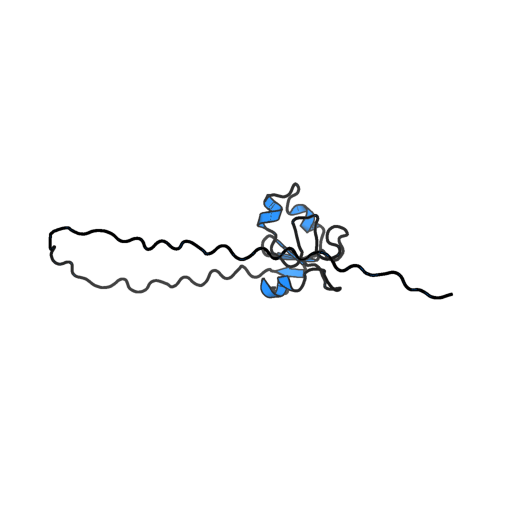? -5.919 36.879 -47.670 1.00 53.44 101 LYS A CA 1
ATOM 756 C C . LYS A 1 101 ? -4.912 37.784 -46.956 1.00 53.44 101 LYS A C 1
ATOM 758 O O . LYS A 1 101 ? -5.232 38.911 -46.594 1.00 53.44 101 LYS A O 1
ATOM 763 N N . ASP A 1 102 ? -3.680 37.296 -47.001 1.00 42.44 102 ASP A N 1
ATOM 764 C CA . ASP A 1 102 ? -2.471 38.041 -47.362 1.00 42.44 102 ASP A CA 1
ATOM 765 C C . ASP A 1 102 ? -1.451 38.435 -46.282 1.00 42.44 102 ASP A C 1
ATOM 767 O O . ASP A 1 102 ? -1.765 38.923 -45.203 1.00 42.44 102 ASP A O 1
ATOM 771 N N . ALA A 1 103 ? -0.204 38.217 -46.719 1.00 49.81 103 ALA A N 1
ATOM 772 C CA . ALA A 1 103 ? 1.062 38.865 -46.398 1.00 49.81 103 ALA A CA 1
ATOM 773 C C . ALA A 1 103 ? 1.524 38.972 -44.931 1.00 49.81 103 ALA A C 1
ATOM 775 O O . ALA A 1 103 ? 1.181 39.891 -44.203 1.00 49.81 103 ALA A O 1
ATOM 776 N N . GLY A 1 104 ? 2.450 38.077 -44.568 1.00 43.09 104 GLY A N 1
ATOM 777 C CA . GLY A 1 104 ? 3.884 38.389 -44.611 1.00 43.09 104 GLY A CA 1
ATOM 778 C C . GLY A 1 104 ? 4.454 39.460 -43.667 1.00 43.09 104 GLY A C 1
ATOM 779 O O . GLY A 1 104 ? 4.038 40.610 -43.688 1.00 43.09 104 GLY A O 1
ATOM 780 N N . SER A 1 105 ? 5.569 39.073 -43.034 1.00 45.75 105 SER A N 1
ATOM 781 C CA 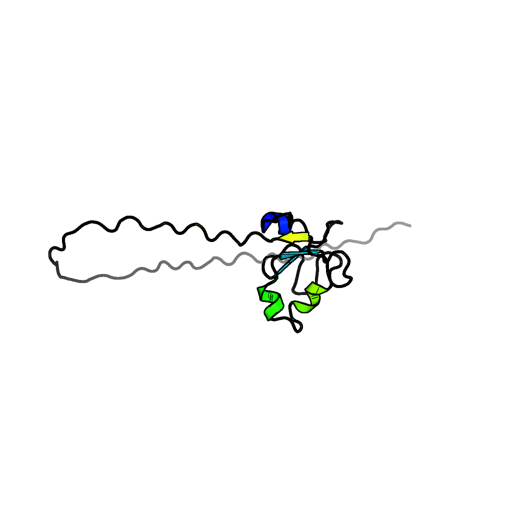. SER A 1 105 ? 6.768 39.880 -42.741 1.00 45.75 105 SER A CA 1
ATOM 782 C C . SER A 1 105 ? 7.144 40.033 -41.262 1.00 45.75 105 SER A C 1
ATOM 784 O O . SER A 1 105 ? 6.321 40.313 -40.401 1.00 45.75 105 SER A O 1
ATOM 786 N N . ASP A 1 106 ? 8.459 39.897 -41.067 1.00 52.25 106 ASP A N 1
ATOM 787 C CA . ASP A 1 106 ? 9.294 40.371 -39.958 1.00 52.25 106 ASP A CA 1
ATOM 788 C C . ASP A 1 106 ? 9.289 39.535 -38.665 1.00 52.25 106 ASP A C 1
ATOM 790 O O . ASP A 1 106 ? 8.316 39.452 -37.929 1.00 52.25 106 ASP A O 1
ATOM 794 N N . ARG A 1 107 ? 10.312 38.695 -38.464 1.00 55.50 107 ARG A N 1
ATOM 795 C CA . ARG A 1 107 ? 11.694 38.995 -38.014 1.00 55.50 107 ARG A CA 1
ATOM 796 C C . ARG A 1 107 ? 11.807 39.069 -36.488 1.00 55.50 107 ARG A C 1
ATOM 798 O O . ARG A 1 107 ? 11.199 39.907 -35.845 1.00 55.50 107 ARG A O 1
ATOM 805 N N . GLU A 1 108 ? 12.663 38.173 -35.997 1.00 47.41 108 GLU A N 1
ATOM 806 C CA . GLU A 1 108 ? 13.640 38.346 -34.915 1.00 47.41 108 GLU A CA 1
ATOM 807 C C . GLU A 1 108 ? 13.204 39.041 -33.617 1.00 47.41 108 GLU A C 1
ATOM 809 O O . GLU A 1 108 ? 13.041 40.252 -33.563 1.00 47.41 108 GLU A O 1
ATOM 814 N N . ALA A 1 109 ? 13.232 38.287 -32.515 1.00 52.59 109 ALA A N 1
ATOM 815 C CA . ALA A 1 109 ? 14.287 38.457 -31.509 1.00 52.59 109 ALA A CA 1
ATOM 816 C C . ALA A 1 109 ? 14.145 37.395 -30.410 1.00 52.59 109 ALA A C 1
ATOM 818 O O . ALA A 1 109 ? 13.129 37.305 -29.724 1.00 52.59 109 ALA A O 1
ATOM 819 N N . VAL A 1 110 ? 15.201 36.605 -30.238 1.00 58.22 110 VAL A N 1
ATOM 820 C CA . VAL A 1 110 ? 15.439 35.771 -29.059 1.00 58.22 110 VAL A CA 1
ATOM 821 C C . VAL A 1 110 ? 16.240 36.624 -28.074 1.00 58.22 110 VAL A C 1
ATOM 823 O O . VAL A 1 110 ? 17.343 37.030 -28.432 1.00 58.22 110 VAL A O 1
ATOM 826 N N . PRO A 1 111 ? 15.758 36.907 -26.853 1.00 58.53 111 PRO A N 1
ATOM 827 C CA . PRO A 1 111 ? 16.640 37.355 -25.790 1.00 58.53 111 PRO A CA 1
ATOM 828 C C . PRO A 1 111 ? 17.214 36.147 -25.041 1.00 58.53 111 PRO A C 1
ATOM 830 O O . PRO A 1 111 ? 16.510 35.318 -24.462 1.00 58.53 111 PRO A O 1
ATOM 833 N N . GLU A 1 112 ? 18.535 36.071 -25.110 1.00 53.66 112 GLU A N 1
ATOM 834 C CA . GLU A 1 112 ? 19.422 35.105 -24.485 1.00 53.66 112 GLU A CA 1
ATOM 835 C C . GLU A 1 112 ? 19.336 35.197 -22.951 1.00 53.66 112 GLU A C 1
ATOM 837 O O . GLU A 1 112 ? 19.797 36.156 -22.337 1.00 53.66 112 GLU A O 1
ATOM 842 N N . HIS A 1 113 ? 18.771 34.174 -22.306 1.00 56.25 113 HIS A N 1
ATOM 843 C CA . HIS A 1 113 ? 18.905 33.966 -20.864 1.00 56.25 113 HIS A CA 1
ATOM 844 C C . HIS A 1 113 ? 20.182 33.163 -20.589 1.00 56.25 113 HIS A C 1
ATOM 846 O O . HIS A 1 113 ? 20.141 31.946 -20.401 1.00 56.25 113 HIS A O 1
ATOM 852 N N . ALA A 1 114 ? 21.328 33.845 -20.587 1.00 55.91 114 ALA A N 1
ATOM 853 C CA . ALA A 1 114 ? 22.583 33.277 -20.109 1.00 55.91 114 ALA A CA 1
ATOM 854 C C . ALA A 1 114 ? 22.762 33.597 -18.618 1.00 55.91 114 ALA A C 1
ATOM 856 O O . ALA A 1 114 ? 22.944 34.735 -18.198 1.00 55.91 114 ALA A O 1
ATOM 857 N N . ASN A 1 115 ? 22.642 32.524 -17.850 1.00 53.84 115 ASN A N 1
ATOM 858 C CA . ASN A 1 115 ? 22.737 32.391 -16.408 1.00 53.84 115 ASN A CA 1
ATOM 859 C C . ASN A 1 115 ? 24.138 32.782 -15.893 1.00 53.84 115 ASN A C 1
ATOM 861 O O . ASN A 1 115 ? 25.149 32.306 -16.414 1.00 53.84 115 ASN A O 1
ATOM 865 N N . GLU A 1 116 ? 24.196 33.626 -14.863 1.00 54.81 116 GLU A N 1
ATOM 866 C CA . GLU A 1 116 ? 25.429 33.984 -14.157 1.00 54.81 116 GLU A CA 1
ATOM 867 C C . GLU A 1 116 ? 25.997 32.764 -13.398 1.00 54.81 116 GLU A C 1
ATOM 869 O O . GLU A 1 116 ? 25.242 32.047 -12.733 1.00 54.81 116 GLU A O 1
ATOM 874 N N . PRO A 1 117 ? 27.318 32.500 -13.429 1.00 55.47 117 PRO A N 1
ATOM 875 C CA . PRO A 1 117 ? 27.907 31.437 -12.626 1.00 55.47 117 PRO A CA 1
ATOM 876 C C . PRO A 1 117 ? 27.938 31.834 -11.143 1.00 55.47 117 PRO A C 1
ATOM 878 O O . PRO A 1 117 ? 28.728 32.672 -10.701 1.00 55.47 117 PRO A O 1
ATOM 881 N N . GLY A 1 118 ? 27.061 31.191 -10.369 1.00 52.66 118 GLY A N 1
ATOM 882 C CA . GLY A 1 118 ? 27.063 31.208 -8.911 1.00 52.66 118 GLY A CA 1
ATOM 883 C C . GLY A 1 118 ? 28.416 30.774 -8.346 1.00 52.66 118 GLY A C 1
ATOM 884 O O . GLY A 1 118 ? 28.998 29.769 -8.749 1.00 52.66 118 GLY A O 1
ATOM 885 N N . ARG A 1 119 ? 28.905 31.594 -7.419 1.00 59.62 119 ARG A N 1
ATOM 886 C CA . ARG A 1 119 ? 30.232 31.566 -6.806 1.00 59.62 119 ARG A CA 1
ATOM 887 C C . ARG A 1 119 ? 30.535 30.253 -6.084 1.00 59.62 119 ARG A C 1
ATOM 889 O O . ARG A 1 119 ? 29.791 29.821 -5.207 1.00 59.62 119 ARG A O 1
ATOM 896 N N . ASP A 1 120 ? 31.707 29.724 -6.403 1.00 54.06 120 ASP A N 1
ATOM 897 C CA . ASP A 1 120 ? 32.482 28.771 -5.619 1.00 54.06 120 ASP A CA 1
ATOM 898 C C . ASP A 1 120 ? 32.815 29.377 -4.240 1.00 54.06 120 ASP A C 1
ATOM 900 O O . ASP A 1 120 ? 33.415 30.451 -4.149 1.00 54.06 120 ASP A O 1
ATOM 904 N N . GLN A 1 121 ? 32.397 28.715 -3.160 1.00 54.22 121 GLN A N 1
ATOM 905 C CA . GLN A 1 121 ? 32.904 28.969 -1.810 1.00 54.22 121 GLN A CA 1
ATOM 906 C C . GLN A 1 121 ? 33.355 27.652 -1.182 1.00 54.22 121 GLN A C 1
ATOM 908 O O . GLN A 1 121 ? 32.751 27.122 -0.251 1.00 54.22 121 GLN A O 1
ATOM 913 N N . ARG A 1 122 ? 34.475 27.129 -1.680 1.00 55.94 122 ARG A N 1
ATOM 914 C CA . ARG A 1 122 ? 35.358 26.260 -0.902 1.00 55.94 122 ARG A CA 1
ATOM 915 C C . ARG A 1 122 ? 36.101 27.095 0.151 1.00 55.94 122 ARG A C 1
ATOM 917 O O . ARG A 1 122 ? 37.161 27.648 -0.128 1.00 55.94 122 ARG A O 1
ATOM 924 N N . GLN A 1 123 ? 35.594 27.126 1.380 1.00 56.34 123 GLN A N 1
ATOM 925 C CA . GLN A 1 123 ? 36.392 27.462 2.567 1.00 56.34 123 GLN A CA 1
ATOM 926 C C . GLN A 1 123 ? 36.338 26.306 3.564 1.00 56.34 123 GLN A C 1
ATOM 928 O O . GLN A 1 123 ? 35.618 26.302 4.554 1.00 56.34 123 GLN A O 1
ATOM 933 N N . SER A 1 124 ? 37.116 25.280 3.245 1.00 57.34 124 SER A N 1
ATOM 934 C CA . SER A 1 124 ? 37.686 24.350 4.210 1.00 57.34 124 SER A CA 1
ATOM 935 C C . SER A 1 124 ? 38.952 24.988 4.782 1.00 57.34 124 SER A C 1
ATOM 937 O O . SER A 1 124 ? 39.819 25.330 3.976 1.00 57.34 124 SER A O 1
ATOM 939 N N . LEU A 1 125 ? 39.028 25.130 6.110 1.00 56.09 125 LEU A N 1
ATOM 940 C CA . LEU A 1 125 ? 40.197 24.982 7.000 1.00 56.09 125 LEU A CA 1
ATOM 941 C C . LEU A 1 125 ? 39.921 25.763 8.299 1.00 56.09 125 LEU A C 1
ATOM 943 O O . LEU A 1 125 ? 40.149 26.965 8.378 1.00 56.09 125 LEU A O 1
ATOM 947 N N . GLY A 1 126 ? 39.373 25.061 9.290 1.00 47.44 126 GLY A N 1
ATOM 948 C CA . GLY A 1 126 ? 39.416 25.452 10.694 1.00 47.44 126 GLY A CA 1
ATOM 949 C C . GLY A 1 126 ? 40.267 24.417 11.412 1.00 47.44 126 GLY A C 1
ATOM 950 O O . GLY A 1 126 ? 39.895 23.247 11.479 1.00 47.44 126 GLY A O 1
ATOM 951 N N . GLU A 1 127 ? 41.452 24.840 11.819 1.00 55.38 127 GLU A N 1
ATOM 952 C CA . GLU A 1 127 ? 42.421 24.084 12.597 1.00 55.38 127 GLU A CA 1
ATOM 953 C C . GLU A 1 127 ? 41.924 24.052 14.049 1.00 55.38 127 GLU A C 1
ATOM 955 O O . GLU A 1 127 ? 41.928 25.079 14.721 1.00 55.38 127 GLU A O 1
ATOM 960 N N . ASP A 1 128 ? 41.454 22.899 14.534 1.00 49.81 128 ASP A N 1
ATOM 961 C CA . ASP A 1 128 ? 41.202 22.710 15.966 1.00 49.81 128 ASP A CA 1
ATOM 962 C C . ASP A 1 128 ? 42.513 22.298 16.637 1.00 49.81 128 ASP A C 1
ATOM 964 O O . ASP A 1 128 ? 42.954 21.143 16.606 1.00 49.81 128 ASP A O 1
ATOM 968 N N . GLU A 1 129 ? 43.158 23.325 17.181 1.00 55.28 129 GLU A N 1
ATOM 969 C CA . GLU A 1 129 ? 44.382 23.258 17.950 1.00 55.28 129 GLU A CA 1
ATOM 970 C C . GLU A 1 129 ? 44.167 22.526 19.282 1.00 55.28 129 GLU A C 1
ATOM 972 O O . GLU A 1 129 ? 43.141 22.581 19.960 1.00 55.28 129 GLU A O 1
ATOM 977 N N . HIS A 1 130 ? 45.213 21.794 19.610 1.00 53.75 130 HIS A N 1
ATOM 978 C CA . HIS A 1 130 ? 45.424 20.910 20.730 1.00 53.75 130 HIS A CA 1
ATOM 979 C C . HIS A 1 130 ? 45.388 21.656 22.076 1.00 53.75 130 HIS A C 1
ATOM 981 O O . HIS A 1 130 ? 46.273 22.459 22.351 1.00 53.75 130 HIS A O 1
ATOM 987 N N . ALA A 1 131 ? 44.450 21.327 22.969 1.00 54.59 131 ALA A N 1
ATOM 988 C CA . ALA A 1 131 ? 44.622 21.594 24.400 1.00 54.59 131 ALA A CA 1
ATOM 989 C C . ALA A 1 131 ? 43.721 20.694 25.258 1.00 54.59 131 ALA A C 1
ATOM 991 O O . ALA A 1 131 ? 42.533 20.960 25.448 1.00 54.59 131 ALA A O 1
ATOM 992 N N . ARG A 1 132 ? 44.299 19.644 25.846 1.00 62.12 132 ARG A N 1
ATOM 993 C CA . ARG A 1 132 ? 43.854 19.163 27.158 1.00 62.12 132 ARG A CA 1
ATOM 994 C C . ARG A 1 132 ? 45.063 19.064 28.070 1.00 62.12 132 ARG A C 1
ATOM 996 O O . ARG A 1 132 ? 46.049 18.419 27.736 1.00 62.12 132 ARG A O 1
ATOM 1003 N N . HIS A 1 133 ? 44.931 19.816 29.153 1.00 54.91 133 HIS A N 1
ATOM 1004 C CA . HIS A 1 133 ? 45.869 20.015 30.237 1.00 54.91 133 HIS A CA 1
ATOM 1005 C C . HIS A 1 133 ? 46.217 18.721 30.978 1.00 54.91 133 HIS A C 1
ATOM 1007 O O . HIS A 1 133 ? 45.398 17.801 31.051 1.00 54.91 133 HIS A O 1
ATOM 1013 N N . ASP A 1 134 ? 47.434 18.745 31.520 1.00 60.69 134 ASP A N 1
ATOM 1014 C CA . ASP A 1 134 ? 47.950 17.935 32.629 1.00 60.69 134 ASP A CA 1
ATOM 1015 C C . ASP A 1 134 ? 47.165 18.218 33.927 1.00 60.69 134 ASP A C 1
ATOM 1017 O O . ASP A 1 134 ? 46.812 19.405 34.153 1.00 60.69 134 ASP A O 1
#

Foldseek 3Di:
DPADEAELVRLQQQFQAPNHWFWEAEPFFIFGCRPPPCCHRQDRPPPGGGSYHCHVVQVVDPHHCVVRVVTDTRGGYDPPDPPPPPPPPDPDDDDDDDDDDDDDDDDDDDDDPDDDDDDDDPDDDDDPDDDDDD

Radius of gyration: 29.78 Å; chains: 1; bounding box: 73×55×80 Å

Sequence (134 aa):
MSGRVFTVDELNQYDGRNGASAYVGAAGHVYDVSGSYHWRGGRHHVLHVAGRDLTRELERAPHGAEVLGRVPIVGDLEPLQSKPGIRDHDAGSDLGCDGAKDAGSDREAVPEHANEPGRDQRQSLGEDEHARHD

Secondary structure (DSSP, 8-state):
--PEEE-HHHHTT-BS-TT--BEEEETTEEEE-TT-GGGGGGEETTTEESSSB-HHHHTTSSS-GGGGGGS-EEEEEPP--------------------------------------PPP--------------